Protein AF-A0A9X5JIC6-F1 (afdb_monomer)

Solvent-accessible surface area (backbone atoms only — not comparable to full-atom values): 9966 Å² total; per-residue (Å²): 133,90,85,85,89,71,91,76,77,52,60,87,84,51,41,69,66,59,54,53,57,56,55,60,55,57,59,54,57,60,52,53,54,43,43,50,44,41,58,76,46,67,61,51,92,67,78,89,55,91,46,76,68,53,39,53,51,51,52,51,50,52,52,50,53,52,50,51,42,50,51,50,36,46,54,14,23,72,74,39,92,93,50,54,45,89,46,40,38,61,67,57,47,41,52,52,52,51,51,48,58,63,52,53,77,79,48,58,81,88,48,49,68,57,58,56,50,54,61,36,65,48,36,77,74,34,52,50,77,83,81,75,89,80,85,79,77,97,62,90,71,79,78,88,64,100,60,85,80,80,78,82,7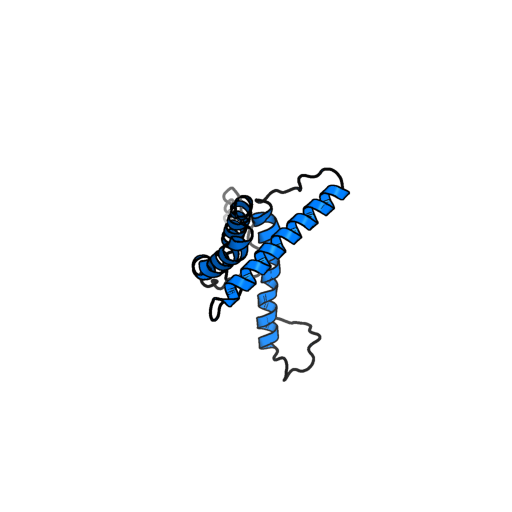6,75,94,79,82,129

Radius of gyration: 23.78 Å; Cα contacts (8 Å, |Δi|>4): 88; chains: 1; bounding box: 91×34×52 Å

Structure (mmCIF, N/CA/C/O backbone):
data_AF-A0A9X5JIC6-F1
#
_entry.id   AF-A0A9X5JIC6-F1
#
loop_
_atom_site.group_PDB
_atom_site.id
_atom_site.type_symbol
_atom_site.label_atom_id
_atom_site.label_alt_id
_atom_site.label_comp_id
_atom_site.label_asym_id
_atom_site.label_entity_id
_atom_site.label_seq_id
_atom_site.pdbx_PDB_ins_code
_atom_site.Cartn_x
_atom_site.Cartn_y
_atom_site.Cartn_z
_atom_site.occupancy
_atom_site.B_iso_or_equiv
_atom_site.auth_seq_id
_atom_site.auth_comp_id
_atom_site.auth_asym_id
_atom_site.auth_atom_id
_atom_site.pdbx_PDB_model_num
ATOM 1 N N . THR A 1 1 ? -29.606 -6.488 10.715 1.00 65.62 1 THR A N 1
ATOM 2 C CA . THR A 1 1 ? -28.772 -7.318 11.607 1.00 65.62 1 THR A CA 1
ATOM 3 C C . THR A 1 1 ? -27.720 -8.032 10.789 1.00 65.62 1 THR A C 1
ATOM 5 O O . THR A 1 1 ? -28.088 -8.760 9.874 1.00 65.62 1 THR A O 1
ATOM 8 N N . TRP A 1 2 ? -26.436 -7.779 11.047 1.00 73.50 2 TRP A N 1
ATOM 9 C CA . TRP A 1 2 ? -25.340 -8.514 10.408 1.00 73.50 2 TRP A CA 1
ATOM 10 C C . TRP A 1 2 ? -25.235 -9.912 11.032 1.00 73.50 2 TRP A C 1
ATOM 12 O O . TRP A 1 2 ? -25.434 -10.056 12.235 1.00 73.50 2 TRP A O 1
ATOM 22 N N . ARG A 1 3 ? -24.976 -10.939 10.219 1.00 85.12 3 ARG A N 1
ATOM 23 C CA . ARG A 1 3 ? -24.744 -12.318 10.670 1.00 85.12 3 ARG A CA 1
ATOM 24 C C . ARG A 1 3 ? -23.429 -12.789 10.056 1.00 85.12 3 ARG A C 1
ATOM 26 O O . ARG A 1 3 ? -23.253 -12.647 8.848 1.00 85.12 3 ARG A O 1
ATOM 33 N N . PHE A 1 4 ? -22.530 -13.319 10.877 1.00 85.25 4 PHE A N 1
ATOM 34 C CA . PHE A 1 4 ? -21.211 -13.795 10.462 1.00 85.25 4 PHE A CA 1
ATOM 35 C C . PHE A 1 4 ? -21.060 -15.269 10.833 1.00 85.25 4 PHE A C 1
ATOM 37 O O . PHE A 1 4 ? -21.575 -15.702 11.861 1.00 85.25 4 PHE A O 1
ATOM 44 N N . LEU A 1 5 ? -20.350 -16.022 9.996 1.00 91.38 5 LEU A N 1
ATOM 45 C CA . LEU A 1 5 ? -19.868 -17.361 10.320 1.00 91.38 5 LEU A CA 1
ATOM 46 C C . LEU A 1 5 ? -18.366 -17.248 10.567 1.00 91.38 5 LEU A C 1
ATOM 48 O O . LEU A 1 5 ? -17.657 -16.641 9.765 1.00 91.38 5 LEU A O 1
ATOM 52 N N . THR A 1 6 ? -17.892 -17.792 11.681 1.00 91.06 6 THR A N 1
ATOM 53 C CA . THR A 1 6 ? -16.484 -17.728 12.080 1.00 91.06 6 THR A CA 1
ATOM 54 C C . THR A 1 6 ? -16.062 -19.042 12.724 1.00 91.06 6 THR A C 1
ATOM 56 O O . THR A 1 6 ? -16.865 -19.699 13.382 1.00 91.06 6 THR A O 1
ATOM 59 N N . SER A 1 7 ? -14.801 -19.427 12.528 1.00 93.88 7 SER A N 1
ATOM 60 C CA . SER A 1 7 ? -14.174 -20.559 13.219 1.00 93.88 7 SER A CA 1
ATOM 61 C C . SER A 1 7 ? -13.712 -20.204 14.639 1.00 93.88 7 SER A C 1
ATOM 63 O O . SER A 1 7 ? -13.211 -21.064 15.355 1.00 93.88 7 SER A O 1
ATOM 65 N N . MET A 1 8 ? -13.847 -18.939 15.047 1.00 93.38 8 MET A N 1
ATOM 66 C CA . MET A 1 8 ? -13.551 -18.465 16.398 1.00 93.38 8 MET A CA 1
ATOM 67 C C . MET A 1 8 ? -14.732 -18.806 17.317 1.00 93.38 8 MET A C 1
ATOM 69 O O . MET A 1 8 ? -15.733 -18.095 17.331 1.00 93.38 8 MET A O 1
ATOM 73 N N . THR A 1 9 ? -14.642 -19.928 18.033 1.00 93.81 9 THR A N 1
ATOM 74 C CA . THR A 1 9 ? -15.770 -20.514 18.785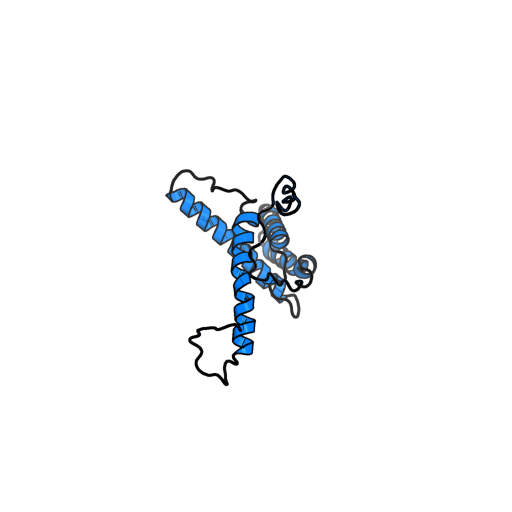 1.00 93.81 9 THR A CA 1
ATOM 75 C C . THR A 1 9 ? -15.924 -19.995 20.215 1.00 93.81 9 THR A C 1
ATOM 77 O O . THR A 1 9 ? -17.009 -20.095 20.782 1.00 93.81 9 THR A O 1
ATOM 80 N N . ASP A 1 10 ? -14.867 -19.436 20.806 1.00 95.25 10 ASP A N 1
ATOM 81 C CA . ASP A 1 10 ? -14.890 -18.896 22.168 1.00 95.25 10 ASP A CA 1
ATOM 82 C C . ASP A 1 10 ? -15.441 -17.461 22.180 1.00 95.25 10 ASP A C 1
ATOM 84 O O . ASP A 1 10 ? -14.750 -16.508 21.815 1.00 95.25 10 ASP A O 1
ATOM 88 N N . ALA A 1 11 ? -16.691 -17.312 22.619 1.00 91.50 11 ALA A N 1
ATOM 89 C CA . ALA A 1 11 ? -17.384 -16.026 22.666 1.00 91.50 11 ALA A CA 1
ATOM 90 C C . ALA A 1 11 ? -16.832 -15.055 23.726 1.00 91.50 11 ALA A C 1
ATOM 92 O O . ALA A 1 11 ? -17.029 -13.847 23.588 1.00 91.50 11 ALA A O 1
ATOM 93 N N . MET A 1 12 ? -16.152 -15.557 24.765 1.00 94.25 12 MET A N 1
ATOM 94 C CA . MET A 1 12 ? -15.521 -14.710 25.784 1.00 94.25 12 MET A CA 1
ATOM 95 C C . MET A 1 12 ? -14.187 -14.162 25.286 1.00 94.25 12 MET A C 1
ATOM 97 O O . MET A 1 12 ? -13.856 -13.008 25.547 1.00 94.25 12 MET A O 1
ATOM 101 N N . ARG A 1 13 ? -13.436 -14.978 24.541 1.00 94.88 13 ARG A N 1
ATOM 102 C CA . ARG A 1 13 ? -12.163 -14.567 23.939 1.00 94.88 13 ARG A CA 1
ATOM 103 C C . ARG A 1 13 ? -12.338 -13.728 22.675 1.00 94.88 13 ARG A C 1
ATOM 105 O O . ARG A 1 13 ? -11.487 -12.890 22.394 1.00 94.88 13 ARG A O 1
ATOM 112 N N . TYR A 1 14 ? -13.408 -13.960 21.917 1.00 93.50 14 TYR A N 1
ATOM 113 C CA . TYR A 1 14 ? -13.690 -13.278 20.653 1.00 93.50 14 TYR A CA 1
ATOM 114 C C . TYR A 1 14 ? -15.106 -12.693 20.658 1.00 93.50 14 TYR A C 1
ATOM 116 O O . TYR A 1 14 ? -16.024 -13.262 20.054 1.00 93.50 14 TYR A O 1
ATOM 124 N N . PRO A 1 15 ? -15.314 -11.549 21.331 1.00 93.25 15 PRO A N 1
ATOM 125 C CA . PRO A 1 15 ? -16.617 -10.906 21.374 1.00 93.25 15 PRO A CA 1
ATOM 126 C C . PRO A 1 15 ? -17.145 -10.615 19.965 1.00 93.25 15 PRO A C 1
ATOM 128 O O . PRO A 1 15 ? -16.441 -10.081 19.107 1.00 93.25 15 PRO A O 1
ATOM 131 N N . GLY A 1 16 ? -18.427 -10.901 19.720 1.00 90.75 16 GLY A N 1
ATOM 132 C CA . GLY A 1 16 ? -19.026 -10.746 18.387 1.00 90.75 16 GLY A CA 1
ATOM 133 C C . GLY A 1 16 ? -18.934 -9.324 17.813 1.00 90.75 16 GLY A C 1
ATOM 134 O O . GLY A 1 16 ? -18.883 -9.156 16.595 1.00 90.75 16 GLY A O 1
ATOM 135 N N . LYS A 1 17 ? -18.863 -8.3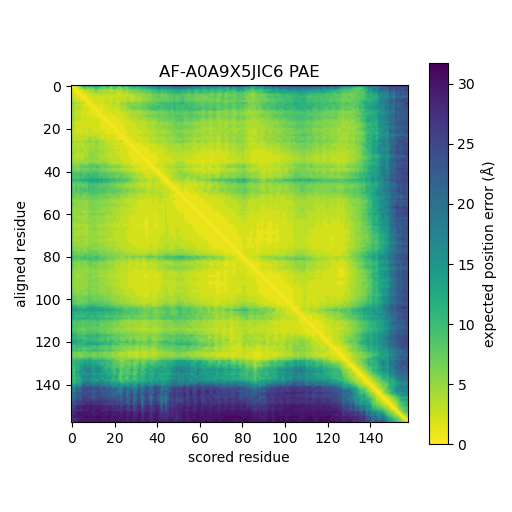03 18.678 1.00 90.25 17 LYS A N 1
ATOM 136 C CA . LYS A 1 17 ? -18.640 -6.909 18.271 1.00 90.25 17 LYS A CA 1
ATOM 137 C C . LYS A 1 17 ? -17.251 -6.711 17.658 1.00 90.25 17 LYS A C 1
ATOM 139 O O . LYS A 1 17 ? -17.155 -6.126 16.588 1.00 90.25 17 LYS A O 1
ATOM 144 N N . GLU A 1 18 ? -16.208 -7.268 18.267 1.00 92.19 18 GLU A N 1
ATOM 145 C CA . GLU A 1 18 ? -14.840 -7.188 17.741 1.00 92.19 18 GLU A CA 1
ATOM 146 C C . GLU A 1 18 ? -14.701 -7.942 16.417 1.00 92.19 18 GLU A C 1
ATOM 148 O O . GLU A 1 18 ? -14.021 -7.477 15.506 1.00 92.19 18 GLU A O 1
ATOM 153 N N . ILE A 1 19 ? -15.405 -9.069 16.259 1.00 92.31 19 ILE A N 1
ATOM 154 C CA . ILE A 1 19 ? -15.465 -9.791 14.979 1.00 92.31 19 ILE A CA 1
ATOM 155 C C . ILE A 1 19 ? -16.133 -8.927 13.898 1.00 92.31 19 ILE A C 1
ATOM 157 O O . ILE A 1 19 ? -15.656 -8.881 12.763 1.00 92.31 19 ILE A O 1
ATOM 161 N N . ALA A 1 20 ? -17.229 -8.239 14.230 1.00 89.31 20 ALA A N 1
ATOM 162 C CA . ALA A 1 20 ? -17.910 -7.343 13.297 1.00 89.31 20 ALA A CA 1
ATOM 163 C C . ALA A 1 20 ? -17.020 -6.154 12.897 1.00 89.31 20 ALA A C 1
ATOM 165 O O . ALA A 1 20 ? -16.933 -5.826 11.708 1.00 89.31 20 ALA A O 1
ATOM 166 N N . ASP A 1 21 ? -16.322 -5.562 13.867 1.00 88.38 21 ASP A N 1
ATOM 167 C CA . ASP A 1 21 ? -15.369 -4.474 13.646 1.00 88.38 21 ASP A CA 1
ATOM 168 C C . ASP A 1 21 ? -14.198 -4.954 12.772 1.00 88.38 21 ASP A C 1
ATOM 170 O O . ASP A 1 21 ? -13.881 -4.319 11.764 1.00 88.38 21 ASP A O 1
ATOM 174 N N . LEU A 1 22 ? -13.637 -6.137 13.045 1.00 89.38 22 LEU A N 1
ATOM 175 C CA . LEU A 1 22 ? -12.607 -6.762 12.210 1.00 89.38 22 LEU A CA 1
ATOM 176 C C . LEU A 1 22 ? -13.099 -6.992 10.775 1.00 89.38 22 LEU A C 1
ATOM 178 O O . LEU A 1 22 ? -12.395 -6.684 9.811 1.00 89.38 22 LEU A O 1
ATOM 182 N N . TYR A 1 23 ? -14.324 -7.492 10.611 1.00 89.12 23 TYR A N 1
ATOM 183 C CA . TYR A 1 23 ? -14.896 -7.742 9.290 1.00 89.12 23 TYR A CA 1
ATOM 184 C C . TYR A 1 23 ? -15.106 -6.450 8.487 1.00 89.12 23 TYR A C 1
ATOM 186 O O . TYR A 1 23 ? -15.054 -6.473 7.253 1.00 89.12 23 TYR A O 1
ATOM 194 N N . SER A 1 24 ? -15.279 -5.303 9.151 1.00 84.31 24 SER A N 1
ATOM 195 C CA . SER A 1 24 ? -15.348 -4.003 8.472 1.00 84.31 24 SER A CA 1
ATOM 196 C C . SER A 1 24 ? -14.055 -3.677 7.703 1.00 84.31 24 SER A C 1
ATOM 198 O O . SER A 1 24 ? -14.113 -3.118 6.602 1.00 84.31 24 SER A O 1
ATOM 200 N N . HIS A 1 25 ? -12.900 -4.141 8.198 1.00 86.19 25 HIS A N 1
ATOM 201 C CA . HIS A 1 25 ? -11.598 -3.992 7.544 1.00 86.19 25 HIS A CA 1
ATOM 202 C C . HIS A 1 25 ? -11.413 -4.912 6.329 1.00 86.19 25 HIS A C 1
ATOM 204 O O . HIS A 1 25 ? -10.460 -4.739 5.572 1.00 86.19 25 HIS A O 1
ATOM 210 N N . ARG A 1 26 ? -12.336 -5.844 6.046 1.00 89.00 26 ARG A N 1
ATOM 211 C CA . ARG A 1 26 ? -12.283 -6.668 4.822 1.00 89.00 26 ARG A CA 1
ATOM 212 C C . ARG A 1 26 ? -12.205 -5.805 3.558 1.00 89.00 26 ARG A C 1
ATOM 214 O O . ARG A 1 26 ? -11.558 -6.189 2.591 1.00 89.00 26 ARG A O 1
ATOM 221 N N . TRP A 1 27 ? -12.841 -4.631 3.568 1.00 86.69 27 TRP A N 1
ATOM 222 C CA . TRP A 1 27 ? -12.813 -3.679 2.451 1.00 86.69 27 TRP A CA 1
ATOM 223 C C . TRP A 1 27 ? -11.411 -3.155 2.104 1.00 86.69 27 TRP A C 1
ATOM 225 O O . TRP A 1 27 ? -11.226 -2.639 1.002 1.00 86.69 27 TRP A O 1
ATOM 235 N N . GLU A 1 28 ? -10.422 -3.297 2.989 1.00 87.25 28 GLU A N 1
ATOM 236 C CA . GLU A 1 28 ? -9.035 -2.907 2.709 1.00 87.25 28 GLU A CA 1
ATOM 237 C C . GLU A 1 28 ? -8.434 -3.697 1.532 1.00 87.25 28 GLU A C 1
ATOM 239 O O . GLU A 1 28 ? -7.605 -3.164 0.796 1.00 87.25 28 GLU A O 1
ATOM 244 N N . ILE A 1 29 ? -8.893 -4.928 1.265 1.00 90.06 29 ILE A N 1
ATOM 245 C CA . ILE A 1 29 ? -8.409 -5.691 0.101 1.00 90.06 29 ILE A CA 1
ATOM 246 C C . ILE A 1 29 ? -8.833 -5.052 -1.228 1.00 90.06 29 ILE A C 1
ATOM 248 O O . ILE A 1 29 ? -8.062 -5.028 -2.184 1.00 90.06 29 ILE A O 1
ATOM 252 N N . GLU A 1 30 ? -10.033 -4.467 -1.278 1.00 91.06 30 GLU A N 1
ATOM 253 C CA . GLU A 1 30 ? -10.547 -3.781 -2.470 1.00 91.06 30 GLU A CA 1
ATOM 254 C C . GLU A 1 30 ? -9.729 -2.521 -2.766 1.00 91.06 30 GLU A C 1
ATOM 256 O O . GLU A 1 30 ? -9.496 -2.162 -3.923 1.00 91.06 30 GLU A O 1
ATOM 261 N N . LEU A 1 31 ? -9.245 -1.865 -1.707 1.00 89.06 31 LEU A N 1
ATOM 262 C CA . LEU A 1 31 ? -8.291 -0.773 -1.821 1.00 89.06 31 LEU A CA 1
ATOM 263 C C . LEU A 1 31 ? -6.961 -1.260 -2.414 1.00 89.06 31 LEU A C 1
ATOM 265 O O . LEU A 1 31 ? -6.467 -0.631 -3.347 1.00 89.06 31 LEU A O 1
ATOM 269 N N . GLY A 1 32 ? -6.441 -2.402 -1.957 1.00 92.44 32 GLY A N 1
ATOM 270 C CA . GLY A 1 32 ? -5.251 -3.032 -2.540 1.00 92.44 32 GLY A CA 1
ATOM 271 C C . GLY A 1 32 ? -5.417 -3.356 -4.030 1.00 92.44 32 GLY A C 1
ATOM 272 O O . GLY A 1 32 ? -4.561 -3.012 -4.846 1.00 92.44 32 GLY A O 1
ATOM 273 N N . TYR A 1 33 ? -6.559 -3.924 -4.434 1.00 92.75 33 TYR A N 1
ATOM 274 C CA . TYR A 1 33 ? -6.844 -4.153 -5.857 1.00 92.75 33 TYR A CA 1
ATOM 275 C C . TYR A 1 33 ? -6.886 -2.857 -6.663 1.00 92.75 33 TYR A C 1
ATOM 277 O O . TYR A 1 33 ? -6.411 -2.822 -7.802 1.00 92.75 33 TYR A O 1
ATOM 285 N N . ARG A 1 34 ? -7.438 -1.787 -6.087 1.00 92.69 34 ARG A N 1
ATOM 286 C CA . ARG A 1 34 ? -7.452 -0.468 -6.717 1.00 92.69 34 ARG A CA 1
ATOM 287 C C . ARG A 1 34 ? -6.044 0.100 -6.874 1.00 92.69 34 ARG A C 1
ATOM 289 O O . ARG A 1 34 ? -5.739 0.644 -7.925 1.00 92.69 34 ARG A O 1
ATOM 296 N N . GLU A 1 35 ? -5.185 -0.025 -5.875 1.00 94.50 35 GLU A N 1
ATOM 297 C CA . GLU A 1 35 ? -3.798 0.447 -5.950 1.00 94.50 35 GLU A CA 1
ATOM 298 C C . GLU A 1 35 ? -3.002 -0.280 -7.038 1.00 94.50 35 GLU A C 1
ATOM 300 O O . GLU A 1 35 ? -2.260 0.359 -7.778 1.00 94.50 35 GLU A O 1
ATOM 305 N N . ILE A 1 36 ? -3.213 -1.587 -7.212 1.00 93.56 36 ILE A N 1
ATOM 306 C CA . ILE A 1 36 ? -2.572 -2.352 -8.291 1.00 93.56 36 ILE A CA 1
ATOM 307 C C . ILE A 1 36 ? -3.113 -1.915 -9.663 1.00 93.56 36 ILE A C 1
ATOM 309 O O . ILE A 1 36 ? -2.339 -1.572 -10.555 1.00 93.56 36 ILE A O 1
ATOM 313 N N . LYS A 1 37 ? -4.440 -1.900 -9.841 1.00 90.00 37 LYS A N 1
ATOM 314 C CA . LYS A 1 37 ? -5.080 -1.643 -11.148 1.00 90.00 37 LYS A CA 1
ATOM 315 C C . LYS A 1 37 ? -5.046 -0.175 -11.575 1.00 90.00 37 LYS A C 1
ATOM 317 O O . LYS A 1 37 ? -4.916 0.130 -12.753 1.00 90.00 37 LYS A O 1
ATOM 322 N N . GLN A 1 38 ? -5.219 0.743 -10.631 1.00 89.94 38 GLN A N 1
ATOM 323 C CA . GLN A 1 38 ? -5.297 2.177 -10.912 1.00 89.94 38 GLN A CA 1
ATOM 324 C C . GLN A 1 38 ? -3.969 2.867 -10.626 1.00 89.94 38 GLN A C 1
ATOM 326 O O . GLN A 1 38 ? -3.526 3.663 -11.440 1.00 89.94 38 GLN A O 1
ATOM 331 N N . GLY A 1 39 ? -3.333 2.545 -9.496 1.00 88.25 39 GLY A N 1
ATOM 332 C CA . GLY A 1 39 ? -2.066 3.155 -9.095 1.00 88.25 39 GLY A CA 1
ATOM 333 C C . GLY A 1 39 ? -0.899 2.672 -9.951 1.00 88.25 39 GLY A C 1
ATOM 334 O O . GLY A 1 39 ? -0.330 3.449 -10.708 1.00 88.25 39 GLY A O 1
ATOM 335 N N . LEU A 1 40 ? -0.555 1.384 -9.868 1.00 90.88 40 LEU A N 1
ATOM 336 C CA . LEU A 1 40 ? 0.617 0.839 -10.570 1.00 90.88 40 LEU A CA 1
ATOM 337 C C . LEU A 1 40 ? 0.420 0.727 -12.087 1.00 90.88 40 LEU A C 1
ATOM 339 O O . LEU A 1 40 ? 1.375 0.873 -12.846 1.00 90.88 40 LEU A O 1
ATOM 343 N N . GLN A 1 41 ? -0.804 0.447 -12.537 1.00 88.94 41 GLN A N 1
ATOM 344 C CA . GLN A 1 41 ? -1.106 0.247 -13.958 1.00 88.94 41 GLN A CA 1
ATOM 345 C C . GLN A 1 41 ? -1.672 1.485 -14.659 1.00 88.94 41 GLN A C 1
ATOM 347 O O . GLN A 1 41 ? -1.915 1.415 -15.864 1.00 88.94 41 GLN A O 1
ATOM 352 N N . ASP A 1 42 ? -1.845 2.607 -13.952 1.00 87.19 42 ASP A N 1
ATOM 353 C CA . ASP A 1 42 ? -2.362 3.862 -14.516 1.00 87.19 42 ASP A CA 1
ATOM 354 C C . ASP A 1 42 ? -3.718 3.674 -15.230 1.00 87.19 42 ASP A C 1
ATOM 356 O O . ASP A 1 42 ? -3.928 4.086 -16.369 1.00 87.19 42 ASP A O 1
ATOM 360 N N . ASN A 1 43 ? -4.630 2.933 -14.588 1.00 87.94 43 ASN A N 1
ATOM 361 C CA . ASN A 1 43 ? -5.950 2.565 -15.123 1.00 87.94 43 ASN A CA 1
ATOM 362 C C . ASN A 1 43 ? -5.937 1.858 -16.493 1.00 87.94 43 ASN A C 1
ATOM 364 O O . ASN A 1 43 ? -6.973 1.795 -17.165 1.00 87.94 43 ASN A O 1
ATOM 368 N N . ARG A 1 44 ? -4.805 1.289 -16.925 1.00 88.44 44 ARG A N 1
ATOM 369 C CA . ARG A 1 44 ? -4.769 0.505 -18.163 1.00 88.44 44 ARG A CA 1
ATOM 370 C C . ARG A 1 44 ? -5.654 -0.732 -18.031 1.00 88.44 44 ARG A C 1
ATOM 372 O O . ARG A 1 44 ? -5.551 -1.496 -17.078 1.00 88.44 44 ARG A O 1
ATOM 379 N N . LEU A 1 45 ? -6.504 -0.941 -19.034 1.00 84.31 45 LEU A N 1
ATOM 380 C CA . LEU A 1 45 ? -7.437 -2.071 -19.071 1.00 84.31 45 LEU A CA 1
ATOM 381 C C . LEU A 1 45 ? -6.746 -3.409 -19.360 1.00 84.31 45 LEU A C 1
ATOM 383 O O . LEU A 1 45 ? -7.275 -4.460 -19.007 1.00 84.31 45 LEU A O 1
ATOM 387 N N . THR A 1 46 ? -5.584 -3.379 -20.013 1.00 88.50 46 THR A N 1
ATOM 388 C CA . THR A 1 46 ? -4.856 -4.573 -20.447 1.00 88.50 46 THR A CA 1
ATOM 389 C C . THR A 1 46 ? -3.376 -4.470 -20.116 1.00 88.50 46 THR A C 1
ATOM 391 O O . THR A 1 46 ? -2.780 -3.392 -20.169 1.00 88.50 46 THR A O 1
ATOM 394 N N . LEU A 1 47 ? -2.778 -5.627 -19.842 1.00 90.88 47 LEU A N 1
ATOM 395 C CA . LEU A 1 47 ? -1.331 -5.800 -19.765 1.00 90.88 47 LEU A CA 1
ATOM 396 C C . LEU A 1 47 ? -0.696 -5.619 -21.153 1.00 90.88 47 LEU A C 1
ATOM 398 O O . LEU A 1 47 ? -1.366 -5.770 -22.180 1.00 90.88 47 LEU A O 1
ATOM 402 N N . ARG A 1 48 ? 0.585 -5.252 -21.193 1.00 91.69 48 ARG A N 1
ATOM 403 C CA . ARG A 1 48 ? 1.294 -4.908 -22.442 1.00 91.69 48 ARG A CA 1
ATOM 404 C C . ARG A 1 48 ? 1.628 -6.144 -23.270 1.00 91.69 48 ARG A C 1
ATOM 406 O O . ARG A 1 48 ? 1.659 -6.093 -24.501 1.00 91.69 48 ARG A O 1
ATOM 413 N N . SER A 1 49 ? 1.915 -7.245 -22.589 1.00 93.44 49 SER A N 1
ATOM 414 C CA . SER A 1 49 ? 2.392 -8.477 -23.203 1.00 93.44 49 SER A CA 1
ATOM 415 C C . SER A 1 49 ? 1.300 -9.214 -23.987 1.00 93.44 49 SER A C 1
ATOM 417 O O . SER A 1 49 ? 0.189 -9.397 -23.502 1.00 93.44 49 SER A O 1
ATOM 419 N N . LYS A 1 50 ? 1.635 -9.717 -25.184 1.00 94.81 50 LYS A N 1
ATOM 420 C CA . LYS A 1 50 ? 0.730 -10.534 -26.028 1.00 94.81 50 LYS A CA 1
ATOM 421 C C . LYS A 1 50 ? 0.999 -12.044 -25.961 1.00 94.81 50 LYS A C 1
ATOM 423 O O . LYS A 1 50 ? 0.321 -12.819 -26.626 1.00 94.81 50 LYS A O 1
ATOM 428 N N . LYS A 1 51 ? 1.999 -12.472 -25.183 1.00 97.25 51 LYS A N 1
ATOM 429 C CA . LYS A 1 51 ? 2.350 -13.886 -24.975 1.00 97.25 51 LYS A CA 1
ATOM 430 C C . LYS A 1 51 ? 1.901 -14.326 -23.575 1.00 97.25 51 LYS A C 1
ATOM 432 O O . LYS A 1 51 ? 2.230 -13.610 -22.628 1.00 97.25 51 LYS A O 1
ATOM 437 N N . PRO A 1 52 ? 1.226 -15.481 -23.405 1.00 96.69 52 PRO A N 1
ATOM 438 C CA . PRO A 1 52 ? 0.713 -15.919 -22.101 1.00 96.69 52 PRO A CA 1
ATOM 439 C C . PRO A 1 52 ? 1.769 -15.965 -20.989 1.00 96.69 52 PRO A C 1
ATOM 441 O O . PRO A 1 52 ? 1.500 -15.582 -19.856 1.00 96.69 52 PRO A O 1
ATOM 444 N N . GLU A 1 53 ? 2.988 -16.396 -21.304 1.00 97.62 53 GLU A N 1
ATOM 445 C CA . GLU A 1 53 ? 4.098 -16.445 -20.344 1.00 97.62 53 GLU A CA 1
ATOM 446 C C . GLU A 1 53 ? 4.537 -15.050 -19.889 1.00 97.62 53 GLU A C 1
ATOM 448 O O . GLU A 1 53 ? 4.633 -14.792 -18.691 1.00 97.62 53 GLU A O 1
ATOM 453 N N . MET A 1 54 ? 4.697 -14.121 -20.832 1.00 97.69 54 MET A N 1
ATOM 454 C CA . MET A 1 54 ? 5.061 -12.731 -20.541 1.00 97.69 54 MET A CA 1
ATOM 455 C C . MET A 1 54 ? 3.956 -12.000 -19.767 1.00 97.69 54 MET A C 1
ATOM 457 O O . MET A 1 54 ? 4.243 -11.188 -18.895 1.00 97.69 54 MET A O 1
ATOM 461 N N . VAL A 1 55 ? 2.684 -12.334 -20.017 1.00 96.25 55 VAL A N 1
ATOM 462 C CA . VAL A 1 55 ? 1.547 -11.834 -19.226 1.00 96.25 55 VAL A CA 1
ATOM 463 C C . VAL A 1 55 ? 1.655 -12.269 -17.761 1.00 96.25 55 VAL A C 1
ATOM 465 O O . VAL A 1 55 ? 1.446 -11.453 -16.862 1.00 96.25 55 VAL A O 1
ATOM 468 N N . ARG A 1 56 ? 2.020 -13.533 -17.496 1.00 96.62 56 ARG A N 1
ATOM 469 C CA . ARG A 1 56 ? 2.254 -14.004 -16.118 1.00 96.62 56 ARG A CA 1
ATOM 470 C C . ARG A 1 56 ? 3.424 -13.265 -15.472 1.00 96.62 56 ARG A C 1
ATOM 472 O O . ARG A 1 56 ? 3.312 -12.876 -14.313 1.00 96.62 56 ARG A O 1
ATOM 479 N N . GLN A 1 57 ? 4.513 -13.044 -16.209 1.00 97.00 57 GLN A N 1
ATOM 480 C CA . GLN A 1 57 ? 5.660 -12.276 -15.718 1.00 97.00 57 GLN A CA 1
ATOM 481 C C . GLN A 1 57 ? 5.266 -10.839 -15.353 1.00 97.00 57 GLN A C 1
ATOM 483 O O . GLN A 1 57 ? 5.635 -10.353 -14.288 1.00 97.00 57 GLN A O 1
ATOM 488 N N . GLU A 1 58 ? 4.486 -10.171 -16.203 1.00 95.31 58 GLU A N 1
ATOM 489 C CA . GLU A 1 58 ? 4.006 -8.809 -15.959 1.00 95.31 58 GLU A CA 1
ATOM 490 C C . GLU A 1 58 ? 3.130 -8.735 -14.698 1.00 95.31 58 GLU A C 1
ATOM 492 O O . GLU A 1 58 ? 3.288 -7.823 -13.884 1.00 95.31 58 GLU A O 1
ATOM 497 N N . LEU A 1 59 ? 2.269 -9.736 -14.479 1.00 94.19 59 LEU A N 1
ATOM 498 C CA . LEU A 1 59 ? 1.462 -9.840 -13.262 1.00 94.19 59 LEU A CA 1
ATOM 499 C C . LEU A 1 59 ? 2.333 -10.015 -12.008 1.00 94.19 59 LEU A C 1
ATOM 501 O O . LEU A 1 59 ? 2.112 -9.330 -11.008 1.00 94.19 59 LEU A O 1
ATOM 505 N N . TRP A 1 60 ? 3.342 -10.888 -12.064 1.00 96.31 60 TRP A N 1
ATOM 506 C CA . TRP A 1 60 ? 4.304 -11.051 -10.970 1.00 96.31 60 TRP A CA 1
ATOM 507 C C . TRP A 1 60 ? 5.099 -9.774 -10.703 1.00 96.31 60 TRP A C 1
ATOM 509 O O . TRP A 1 60 ? 5.286 -9.411 -9.544 1.00 96.31 60 TRP A O 1
ATOM 519 N N . GLY A 1 61 ? 5.504 -9.054 -11.751 1.00 95.31 61 GLY A N 1
ATOM 520 C CA . GLY A 1 61 ? 6.166 -7.756 -11.628 1.00 95.31 61 GLY A CA 1
ATOM 521 C C . GLY A 1 61 ? 5.289 -6.719 -10.923 1.00 95.31 61 GLY A C 1
ATOM 522 O O . GLY A 1 61 ? 5.755 -6.036 -10.013 1.00 95.31 61 GLY A O 1
ATOM 523 N N . ALA A 1 62 ? 4.001 -6.651 -11.272 1.00 94.06 62 ALA A N 1
ATOM 524 C CA . ALA A 1 62 ? 3.048 -5.763 -10.606 1.00 94.06 62 ALA A CA 1
ATOM 525 C C . ALA A 1 62 ? 2.856 -6.121 -9.120 1.00 94.06 62 ALA A C 1
ATOM 527 O O . ALA A 1 62 ? 2.842 -5.230 -8.270 1.00 94.06 62 ALA A O 1
ATOM 528 N N . LEU A 1 63 ? 2.755 -7.414 -8.791 1.00 95.31 63 LEU A N 1
ATOM 529 C CA . LEU A 1 63 ? 2.659 -7.882 -7.403 1.00 95.31 63 LEU A CA 1
ATOM 530 C C . LEU A 1 63 ? 3.934 -7.589 -6.605 1.00 95.31 63 LEU A C 1
ATOM 532 O O . LEU A 1 63 ? 3.854 -7.177 -5.448 1.00 95.31 63 LEU A O 1
ATOM 536 N N . LEU A 1 64 ? 5.106 -7.764 -7.215 1.00 96.94 64 LEU A N 1
ATOM 537 C CA . LEU A 1 64 ? 6.386 -7.445 -6.590 1.00 96.94 64 LEU A CA 1
ATOM 538 C C . LEU A 1 64 ? 6.494 -5.944 -6.294 1.00 96.94 64 LEU A C 1
ATOM 540 O O . LEU A 1 64 ? 6.822 -5.573 -5.170 1.00 96.94 64 LEU A O 1
ATOM 544 N N . ALA A 1 65 ? 6.158 -5.090 -7.265 1.00 95.62 65 ALA A N 1
ATOM 545 C CA . ALA A 1 65 ? 6.150 -3.639 -7.087 1.00 95.62 65 ALA A CA 1
ATOM 546 C C . ALA A 1 65 ? 5.173 -3.206 -5.982 1.00 95.62 65 ALA A C 1
ATOM 548 O O . ALA A 1 65 ? 5.531 -2.412 -5.113 1.00 95.62 65 ALA A O 1
ATOM 549 N N . TYR A 1 66 ? 3.965 -3.778 -5.965 1.00 95.94 66 TYR A N 1
ATOM 550 C CA . TYR A 1 66 ? 2.987 -3.545 -4.903 1.00 95.94 66 TYR A CA 1
ATOM 551 C C . TYR A 1 66 ? 3.546 -3.903 -3.523 1.00 95.94 66 TYR A C 1
ATOM 553 O O . TYR A 1 66 ? 3.505 -3.082 -2.606 1.00 95.94 66 TYR A O 1
ATOM 561 N N . ASN A 1 67 ? 4.108 -5.105 -3.380 1.00 96.25 67 ASN A N 1
ATOM 562 C CA . ASN A 1 67 ? 4.657 -5.573 -2.111 1.00 96.25 67 ASN A CA 1
ATOM 563 C C . ASN A 1 67 ? 5.873 -4.756 -1.666 1.00 96.25 67 ASN A C 1
ATOM 565 O O . ASN A 1 67 ? 6.010 -4.490 -0.475 1.00 96.25 67 ASN A O 1
ATOM 569 N N . LEU A 1 68 ? 6.716 -4.304 -2.599 1.00 96.12 68 LEU A N 1
ATOM 570 C CA . LEU A 1 68 ? 7.845 -3.423 -2.300 1.00 96.12 68 LEU A CA 1
ATOM 571 C C . LEU A 1 68 ? 7.369 -2.094 -1.702 1.00 96.12 68 LEU A C 1
ATOM 573 O O . LEU A 1 68 ? 7.857 -1.680 -0.649 1.00 96.12 68 LEU A O 1
ATOM 577 N N . VAL A 1 69 ? 6.380 -1.452 -2.332 1.00 95.81 69 VAL A N 1
ATOM 578 C CA . VAL A 1 69 ? 5.796 -0.206 -1.815 1.00 95.81 69 VAL A CA 1
ATOM 579 C C . VAL A 1 69 ? 5.127 -0.452 -0.463 1.00 95.81 69 VAL A C 1
ATOM 581 O O . VAL A 1 69 ? 5.364 0.304 0.476 1.00 95.81 69 VAL A O 1
ATOM 584 N N . ARG A 1 70 ? 4.353 -1.534 -0.309 1.00 95.56 70 ARG A N 1
ATOM 585 C CA . ARG A 1 70 ? 3.714 -1.883 0.973 1.00 95.56 70 ARG A CA 1
ATOM 586 C C . ARG A 1 70 ? 4.723 -2.145 2.085 1.00 95.56 70 ARG A C 1
ATOM 588 O O . ARG A 1 70 ? 4.517 -1.685 3.204 1.00 95.56 70 ARG A O 1
ATOM 595 N N . TYR A 1 71 ? 5.822 -2.822 1.783 1.00 95.75 71 TYR A N 1
ATOM 596 C CA . TYR A 1 71 ? 6.907 -3.039 2.731 1.00 95.75 71 TYR A CA 1
ATOM 597 C C . TYR A 1 71 ? 7.547 -1.717 3.167 1.00 95.75 71 TYR A C 1
ATOM 599 O O . TYR A 1 71 ? 7.735 -1.485 4.362 1.00 95.75 71 TYR A O 1
ATOM 607 N N . GLN A 1 72 ? 7.792 -0.807 2.222 1.00 95.44 72 GLN A N 1
ATOM 608 C CA . GLN A 1 72 ? 8.288 0.526 2.552 1.00 95.44 72 GLN A CA 1
ATOM 609 C C . GLN A 1 72 ? 7.274 1.325 3.388 1.00 95.44 72 GLN A C 1
ATOM 611 O O . GLN A 1 72 ? 7.657 1.994 4.343 1.00 95.44 72 GLN A O 1
ATOM 616 N N . MET A 1 73 ? 5.973 1.211 3.109 1.00 95.88 73 MET A N 1
ATOM 617 C CA . MET A 1 73 ? 4.920 1.826 3.928 1.00 95.88 73 MET A CA 1
ATOM 618 C C . MET A 1 73 ? 4.878 1.272 5.355 1.00 95.88 73 MET A C 1
ATOM 620 O O . MET A 1 73 ? 4.601 2.030 6.279 1.00 95.88 73 MET A O 1
ATOM 624 N N . ILE A 1 74 ? 5.179 -0.015 5.559 1.00 95.69 74 ILE A N 1
ATOM 625 C CA . ILE A 1 74 ? 5.307 -0.604 6.902 1.00 95.69 74 ILE A CA 1
ATOM 626 C C . ILE A 1 74 ? 6.470 0.042 7.658 1.00 95.69 74 ILE A C 1
ATOM 628 O O . ILE A 1 74 ? 6.299 0.439 8.811 1.00 95.69 74 ILE A O 1
ATOM 632 N N . LYS A 1 75 ? 7.626 0.210 7.005 1.00 94.69 75 LYS A N 1
ATOM 633 C CA . LYS A 1 75 ? 8.773 0.904 7.608 1.00 94.69 75 LYS A CA 1
ATOM 634 C C . LYS A 1 75 ? 8.452 2.354 7.945 1.00 94.69 75 LYS A C 1
ATOM 636 O O . LYS A 1 75 ? 8.660 2.767 9.081 1.00 94.69 75 LYS A O 1
ATOM 641 N N . MET A 1 76 ? 7.852 3.087 7.012 1.00 94.81 76 MET A N 1
ATOM 642 C CA . MET A 1 76 ? 7.397 4.459 7.242 1.00 94.81 76 MET A CA 1
ATOM 643 C C . MET A 1 76 ? 6.409 4.547 8.409 1.00 94.81 76 MET A C 1
ATOM 645 O O . MET A 1 76 ? 6.566 5.384 9.287 1.00 94.81 76 MET A O 1
ATOM 649 N N . ALA A 1 77 ? 5.410 3.667 8.472 1.00 94.94 77 ALA A N 1
ATOM 650 C CA . ALA A 1 77 ? 4.444 3.664 9.568 1.00 94.94 77 ALA A CA 1
ATOM 651 C C . ALA A 1 77 ? 5.106 3.365 10.922 1.00 94.94 77 ALA A C 1
ATOM 653 O O . ALA A 1 77 ? 4.698 3.939 11.926 1.00 94.94 77 ALA A O 1
ATOM 654 N N . SER A 1 78 ? 6.161 2.541 10.958 1.00 93.69 78 SER A N 1
ATOM 655 C CA . SER A 1 78 ? 6.893 2.243 12.199 1.00 93.69 78 SER A CA 1
ATOM 656 C C . SER A 1 78 ? 7.568 3.472 12.828 1.00 93.69 78 SER A C 1
ATOM 658 O O . SER A 1 78 ? 7.790 3.489 14.038 1.00 93.69 78 SER A O 1
ATOM 660 N N . THR A 1 79 ? 7.834 4.528 12.046 1.00 93.19 79 THR A N 1
ATOM 661 C CA . THR A 1 79 ? 8.375 5.801 12.557 1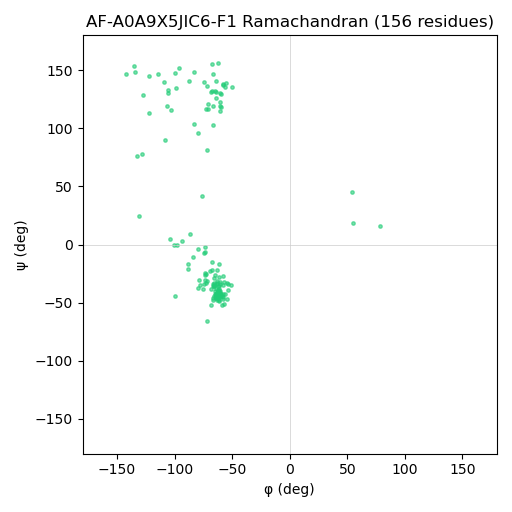.00 93.19 79 THR A CA 1
ATOM 662 C C . THR A 1 79 ? 7.285 6.730 13.104 1.00 93.19 79 THR A C 1
ATOM 664 O O . THR A 1 79 ? 7.579 7.724 13.772 1.00 93.19 79 THR A O 1
ATOM 667 N N . LEU A 1 80 ? 6.010 6.409 12.860 1.00 92.38 80 LEU A N 1
ATOM 668 C CA . LEU A 1 80 ? 4.853 7.201 13.253 1.00 92.38 80 LEU A CA 1
ATOM 669 C C . LEU A 1 80 ? 4.119 6.550 14.428 1.00 92.38 80 LEU A C 1
ATOM 671 O O . LEU A 1 80 ? 3.543 5.470 14.321 1.00 92.38 80 LEU A O 1
ATOM 675 N N . LYS A 1 81 ? 4.038 7.252 15.560 1.00 91.44 81 LYS A N 1
ATOM 676 C CA . LYS A 1 81 ? 3.277 6.761 16.714 1.00 91.44 81 LYS A CA 1
ATOM 677 C C . LYS A 1 81 ? 1.773 6.721 16.401 1.00 91.44 81 LYS A C 1
ATOM 679 O O . LYS A 1 81 ? 1.172 7.763 16.147 1.00 91.44 81 LYS A O 1
ATOM 684 N N . GLY A 1 82 ? 1.173 5.531 16.469 1.00 90.25 82 GLY A N 1
ATOM 685 C CA . GLY A 1 82 ? -0.279 5.328 16.355 1.00 90.25 82 GLY A CA 1
ATOM 686 C C . GLY A 1 82 ? -0.843 5.363 14.931 1.00 90.25 82 GLY A C 1
ATOM 687 O O . GLY A 1 82 ? -2.051 5.517 14.779 1.00 90.25 82 GLY A O 1
ATOM 688 N N . TYR A 1 83 ? 0.005 5.241 13.905 1.00 92.19 83 TYR A N 1
ATOM 689 C CA . TYR A 1 83 ? -0.431 5.163 12.510 1.00 92.19 83 TYR A CA 1
ATOM 690 C C . TYR A 1 83 ? -0.217 3.764 11.946 1.00 92.19 83 TYR A C 1
ATOM 692 O O . TYR A 1 83 ? 0.812 3.128 12.165 1.00 92.19 83 TYR A O 1
ATOM 700 N N . TRP A 1 84 ? -1.188 3.318 11.162 1.00 91.81 84 TRP A N 1
ATOM 701 C CA . TRP A 1 84 ? -1.129 2.069 10.425 1.00 91.81 84 TRP A CA 1
ATOM 702 C C . TRP A 1 84 ? -0.673 2.311 8.980 1.00 91.81 84 TRP A C 1
ATOM 704 O O . TRP A 1 84 ? -0.958 3.370 8.412 1.00 91.81 84 TRP A O 1
ATOM 714 N N . PRO A 1 85 ? -0.027 1.331 8.324 1.00 92.75 85 PRO A N 1
ATOM 715 C CA . PRO A 1 85 ? 0.427 1.478 6.939 1.00 92.75 85 PRO A CA 1
ATOM 716 C C . PRO A 1 85 ? -0.700 1.819 5.955 1.00 92.75 85 PRO A C 1
ATOM 718 O O . PRO A 1 85 ? -0.487 2.554 4.998 1.00 92.75 85 PRO A O 1
ATOM 721 N N . ASN A 1 86 ? -1.922 1.334 6.185 1.00 90.19 86 ASN A N 1
ATOM 722 C CA . ASN A 1 86 ? -3.087 1.637 5.346 1.00 90.19 86 ASN A CA 1
ATOM 723 C C . ASN A 1 86 ? -3.633 3.069 5.523 1.00 90.19 86 ASN A C 1
ATOM 725 O O . ASN A 1 86 ? -4.513 3.485 4.772 1.00 90.19 86 ASN A O 1
ATOM 729 N N . GLN A 1 87 ? -3.106 3.833 6.483 1.00 92.12 87 GLN A N 1
ATOM 730 C CA . GLN A 1 87 ? -3.389 5.261 6.659 1.00 92.12 87 GLN A CA 1
ATOM 731 C C . GLN A 1 87 ? -2.366 6.154 5.942 1.00 92.12 87 GLN A C 1
ATOM 733 O O . GLN A 1 87 ? -2.437 7.378 6.046 1.00 92.12 87 GLN A O 1
ATOM 738 N N . LEU A 1 88 ? -1.419 5.561 5.212 1.00 94.25 88 LEU A N 1
ATOM 739 C CA . LEU A 1 88 ? -0.476 6.276 4.361 1.00 94.25 88 LEU A CA 1
ATOM 740 C C . LEU A 1 88 ? -0.929 6.217 2.898 1.00 94.25 88 LEU A C 1
ATOM 742 O O . LEU A 1 88 ? -1.531 5.241 2.446 1.00 94.25 88 LEU A O 1
ATOM 746 N N . SER A 1 89 ? -0.632 7.269 2.142 1.00 94.31 89 SER A N 1
ATOM 747 C CA . SER A 1 89 ? -0.955 7.365 0.722 1.00 94.31 89 SER A CA 1
ATOM 748 C C . SER A 1 89 ? -0.078 6.411 -0.083 1.00 94.31 89 SER A C 1
ATOM 750 O O . SER A 1 89 ? 1.142 6.578 -0.138 1.00 94.31 89 SER A O 1
ATOM 752 N N . PHE A 1 90 ? -0.693 5.422 -0.738 1.00 94.44 90 PHE A N 1
ATOM 753 C CA . PHE A 1 90 ? 0.022 4.483 -1.604 1.00 94.44 90 PHE A CA 1
ATOM 754 C C . PHE A 1 90 ? 0.690 5.189 -2.788 1.00 94.44 90 PHE A C 1
ATOM 756 O O . PHE A 1 90 ? 1.858 4.937 -3.058 1.00 94.44 90 PHE A O 1
ATOM 763 N N . SER A 1 91 ? -0.019 6.095 -3.471 1.00 93.19 91 SER A N 1
ATOM 764 C CA . SER A 1 91 ? 0.504 6.782 -4.660 1.00 93.19 91 SER A CA 1
ATOM 765 C C . SER A 1 91 ? 1.716 7.657 -4.337 1.00 93.19 91 SER A C 1
ATOM 767 O O . SER A 1 91 ? 2.719 7.593 -5.041 1.00 93.19 91 SER A O 1
ATOM 769 N N . GLU A 1 92 ? 1.653 8.417 -3.239 1.00 94.56 92 GLU A N 1
ATOM 770 C CA . GLU A 1 92 ? 2.790 9.223 -2.771 1.00 94.56 92 GLU A CA 1
ATOM 771 C C . GLU A 1 92 ? 3.959 8.320 -2.365 1.00 94.56 92 GLU A C 1
ATOM 773 O O . GLU A 1 92 ? 5.092 8.528 -2.790 1.00 94.56 92 GLU A O 1
ATOM 778 N N . SER A 1 93 ? 3.682 7.258 -1.602 1.00 95.12 93 SER A N 1
ATOM 779 C CA . SER A 1 93 ? 4.701 6.284 -1.193 1.00 95.12 93 SER A CA 1
ATOM 780 C C . SER A 1 93 ? 5.393 5.645 -2.401 1.00 95.12 93 SER A C 1
ATOM 782 O O . SER A 1 93 ? 6.616 5.524 -2.422 1.00 95.12 93 SER A O 1
ATOM 784 N N . ALA A 1 94 ? 4.632 5.277 -3.435 1.00 95.00 94 ALA A N 1
ATOM 785 C CA . ALA A 1 94 ? 5.164 4.727 -4.675 1.00 95.00 94 ALA A CA 1
ATOM 786 C C . ALA A 1 94 ? 6.047 5.739 -5.420 1.00 95.00 94 ALA A C 1
ATOM 788 O O . ALA A 1 94 ? 7.126 5.372 -5.884 1.00 95.00 94 ALA A O 1
ATOM 789 N N . ALA A 1 95 ? 5.641 7.011 -5.490 1.00 93.75 95 ALA A N 1
ATOM 790 C CA . ALA A 1 95 ? 6.446 8.071 -6.097 1.00 93.75 95 ALA A CA 1
ATOM 791 C C . ALA A 1 95 ? 7.791 8.254 -5.373 1.00 93.75 95 ALA A C 1
ATOM 793 O O . ALA A 1 95 ? 8.835 8.368 -6.018 1.00 93.75 95 ALA A O 1
ATOM 794 N N . TRP A 1 96 ? 7.794 8.202 -4.040 1.00 94.88 96 TRP A N 1
ATOM 795 C CA . TRP A 1 96 ? 9.020 8.278 -3.246 1.00 94.88 96 TRP A CA 1
ATOM 796 C C . TRP A 1 96 ? 9.919 7.050 -3.392 1.00 94.88 96 TRP A C 1
ATOM 798 O O . TRP A 1 96 ? 11.136 7.204 -3.496 1.00 94.88 96 TRP A O 1
ATOM 808 N N . VAL A 1 97 ? 9.344 5.847 -3.471 1.00 94.38 97 VAL A N 1
ATOM 809 C CA . VAL A 1 97 ? 10.103 4.626 -3.786 1.00 94.38 97 VAL A CA 1
ATOM 810 C C . VAL A 1 97 ? 10.731 4.727 -5.177 1.00 94.38 97 VAL A C 1
ATOM 812 O O . VAL A 1 97 ? 11.914 4.435 -5.326 1.00 94.38 97 VAL A O 1
ATOM 815 N N . MET A 1 98 ? 9.994 5.198 -6.187 1.00 93.94 98 MET A N 1
ATOM 816 C CA . MET A 1 98 ? 10.557 5.419 -7.525 1.00 93.94 98 MET A CA 1
ATOM 817 C C . MET A 1 98 ? 11.685 6.454 -7.508 1.00 93.94 98 MET A C 1
ATOM 819 O O . MET A 1 98 ? 12.742 6.214 -8.088 1.00 93.94 98 MET A O 1
ATOM 823 N N . LYS A 1 99 ? 11.507 7.568 -6.788 1.00 93.38 99 LYS A N 1
ATOM 824 C CA . LYS A 1 99 ? 12.548 8.591 -6.619 1.00 93.38 99 LYS A CA 1
ATOM 825 C C . LYS A 1 99 ? 13.808 8.021 -5.966 1.00 93.38 99 LYS A C 1
ATOM 827 O O . LYS A 1 99 ? 14.913 8.342 -6.402 1.00 93.38 99 LYS A O 1
ATOM 832 N N . LEU A 1 100 ? 13.653 7.178 -4.942 1.00 93.12 100 LEU A N 1
ATOM 833 C CA . LEU A 1 100 ? 14.773 6.473 -4.323 1.00 93.12 100 LEU A CA 1
ATOM 834 C C . LEU A 1 100 ? 15.497 5.617 -5.362 1.00 93.12 100 LEU A C 1
ATOM 836 O O . LEU A 1 100 ? 16.699 5.784 -5.524 1.00 93.12 100 LEU A O 1
ATOM 840 N N . LEU A 1 101 ? 14.777 4.767 -6.100 1.00 92.62 101 LEU A N 1
ATOM 841 C CA . LEU A 1 101 ? 15.367 3.891 -7.117 1.00 92.62 101 LEU A CA 1
ATOM 842 C C . LEU A 1 101 ? 16.158 4.673 -8.177 1.00 92.62 101 LEU A C 1
ATOM 844 O O . LEU A 1 101 ? 17.274 4.281 -8.498 1.00 92.62 101 LEU A O 1
ATOM 848 N N . TRP A 1 102 ? 15.637 5.807 -8.653 1.00 93.56 102 TRP A N 1
ATOM 849 C CA . TRP A 1 102 ? 16.364 6.685 -9.582 1.00 93.56 102 TRP A CA 1
ATOM 850 C C . TRP A 1 102 ? 17.599 7.334 -8.954 1.00 93.56 102 TRP A C 1
ATOM 852 O O . TRP A 1 102 ? 18.614 7.515 -9.613 1.00 93.56 102 TRP A O 1
ATOM 862 N N . THR A 1 103 ? 17.541 7.670 -7.665 1.00 92.69 103 THR A N 1
ATOM 863 C CA . THR A 1 103 ? 18.689 8.258 -6.955 1.00 92.69 103 THR A CA 1
ATOM 864 C C . THR A 1 103 ? 19.790 7.223 -6.710 1.00 92.69 103 THR A C 1
ATOM 866 O O . THR A 1 103 ? 20.969 7.573 -6.694 1.00 92.69 103 THR A O 1
ATOM 869 N N . LEU A 1 104 ? 19.423 5.950 -6.523 1.00 91.62 104 LEU A N 1
ATOM 870 C CA . LEU A 1 104 ? 20.373 4.864 -6.277 1.00 91.62 104 LEU A CA 1
ATOM 871 C C . LEU A 1 104 ? 21.287 4.588 -7.475 1.00 91.62 104 LEU A C 1
ATOM 873 O O . LEU A 1 104 ? 22.422 4.176 -7.259 1.00 91.62 104 LEU A O 1
ATOM 877 N N . GLU A 1 105 ? 20.835 4.855 -8.702 1.00 88.62 105 GLU A N 1
ATOM 878 C CA . GLU A 1 105 ? 21.620 4.633 -9.926 1.00 88.62 105 GLU A CA 1
ATOM 879 C C . GLU A 1 105 ? 22.951 5.409 -9.928 1.00 88.62 105 GLU A C 1
ATOM 881 O O . GLU A 1 105 ? 23.964 4.898 -10.398 1.00 88.62 105 GLU A O 1
ATOM 886 N N . GLY A 1 106 ? 22.975 6.611 -9.343 1.00 88.75 106 GLY A N 1
ATOM 887 C CA . GLY A 1 106 ? 24.178 7.445 -9.219 1.00 88.75 106 GLY A CA 1
ATOM 888 C C . GLY A 1 106 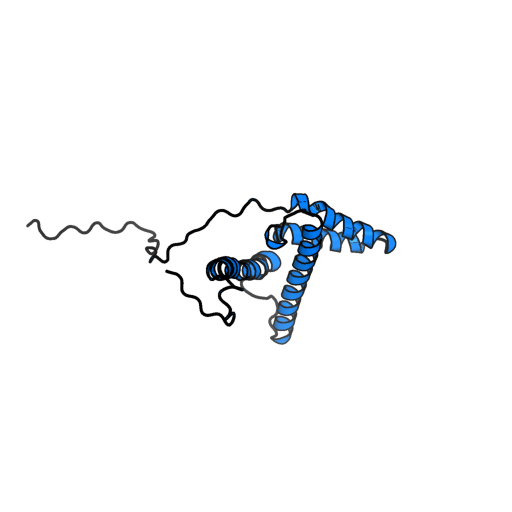? 24.805 7.464 -7.821 1.00 88.75 106 GLY A C 1
ATOM 889 O O . GLY A 1 106 ? 25.721 8.250 -7.570 1.00 88.75 106 GLY A O 1
ATOM 890 N N . ALA A 1 107 ? 24.297 6.668 -6.877 1.00 92.75 107 ALA A N 1
ATOM 891 C CA . ALA A 1 107 ? 24.751 6.700 -5.492 1.00 92.75 107 ALA A CA 1
ATOM 892 C C . ALA A 1 107 ? 25.947 5.767 -5.264 1.00 92.75 107 ALA A C 1
ATOM 894 O O . ALA A 1 107 ? 25.979 4.632 -5.735 1.00 92.75 107 ALA A O 1
ATOM 895 N N . SER A 1 108 ? 26.915 6.207 -4.455 1.00 94.19 108 SER A N 1
ATOM 896 C CA . SER A 1 108 ? 27.942 5.297 -3.950 1.00 94.19 108 SER A CA 1
ATOM 897 C C . SER A 1 108 ? 27.316 4.268 -2.991 1.00 94.19 108 SER A C 1
ATOM 899 O O . SER A 1 108 ? 26.394 4.617 -2.243 1.00 94.19 108 SER A O 1
ATOM 901 N N . PRO A 1 109 ? 27.825 3.020 -2.930 1.00 92.38 109 PRO A N 1
ATOM 902 C CA . PRO A 1 109 ? 27.270 1.986 -2.052 1.00 92.38 109 PRO A CA 1
ATOM 903 C C . PRO A 1 109 ? 27.159 2.402 -0.577 1.00 92.38 109 PRO A C 1
ATOM 905 O O . PRO A 1 109 ? 26.195 2.046 0.097 1.00 92.38 109 PRO A O 1
ATOM 908 N N . GLY A 1 110 ? 28.099 3.219 -0.084 1.00 93.88 110 GLY A N 1
ATOM 909 C CA . GLY A 1 110 ? 28.087 3.732 1.290 1.00 93.88 110 GLY A CA 1
ATOM 910 C C . GLY A 1 110 ? 26.949 4.714 1.597 1.00 93.88 110 GLY A C 1
ATOM 911 O O . GLY A 1 110 ? 26.570 4.854 2.757 1.00 93.88 110 GLY A O 1
ATOM 912 N N . ARG A 1 111 ? 26.365 5.359 0.578 1.00 93.69 111 ARG A N 1
ATOM 913 C CA . ARG A 1 111 ? 25.265 6.327 0.734 1.00 93.69 111 ARG A CA 1
ATOM 914 C C . ARG A 1 111 ? 23.880 5.672 0.705 1.00 93.69 111 ARG A C 1
ATOM 916 O O . ARG A 1 111 ? 22.903 6.267 1.153 1.00 93.69 111 ARG A O 1
ATOM 923 N N . ILE A 1 112 ? 23.772 4.438 0.212 1.00 92.44 112 ILE A N 1
ATOM 924 C CA . ILE A 1 112 ? 22.492 3.720 0.077 1.00 92.44 112 ILE A CA 1
ATOM 925 C C . ILE A 1 112 ? 21.717 3.640 1.407 1.00 92.44 112 ILE A C 1
ATOM 927 O O . ILE A 1 112 ? 20.527 3.967 1.405 1.00 92.44 112 ILE A O 1
ATOM 931 N N . PRO A 1 113 ? 22.331 3.277 2.555 1.00 9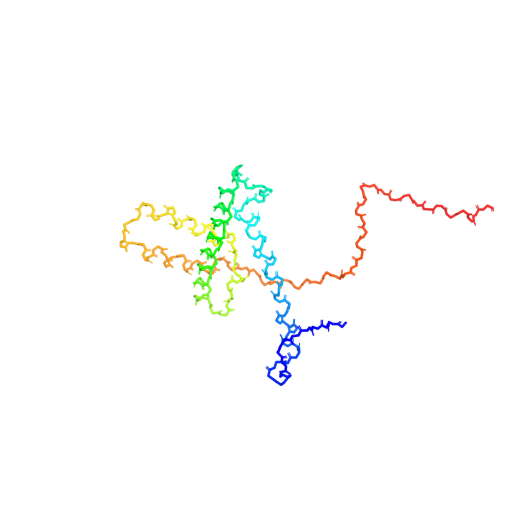2.44 113 PRO A N 1
ATOM 932 C CA . PRO A 1 113 ? 21.600 3.191 3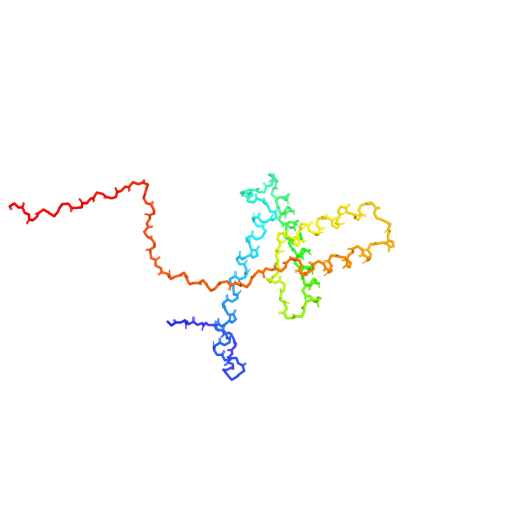.820 1.00 92.44 113 PRO A CA 1
ATOM 933 C C . PRO A 1 113 ? 20.996 4.530 4.262 1.00 92.44 113 PRO A C 1
ATOM 935 O O . PRO A 1 113 ? 19.903 4.558 4.825 1.00 92.44 113 PRO A O 1
ATOM 938 N N . GLU A 1 114 ? 21.689 5.637 3.996 1.00 92.81 114 GLU A N 1
ATOM 939 C CA . GLU A 1 114 ? 21.204 6.990 4.280 1.00 92.81 114 GLU A CA 1
ATOM 940 C C . GLU A 1 114 ? 19.994 7.330 3.400 1.00 92.81 114 GLU A C 1
ATOM 942 O O . GLU A 1 114 ? 18.957 7.757 3.905 1.00 92.81 114 GLU A O 1
ATOM 947 N N . LEU A 1 115 ? 20.085 7.070 2.091 1.00 91.75 115 LEU A N 1
ATOM 948 C CA . LEU A 1 115 ? 18.996 7.336 1.147 1.00 91.75 115 LEU A CA 1
ATOM 949 C C . LEU A 1 115 ? 17.727 6.554 1.495 1.00 91.75 115 LEU A C 1
ATOM 951 O O . LEU A 1 115 ? 16.632 7.109 1.428 1.00 91.75 115 LEU A O 1
ATOM 955 N N . VAL A 1 116 ? 17.867 5.293 1.912 1.00 89.94 116 VAL A N 1
ATOM 956 C CA . VAL A 1 116 ? 16.733 4.478 2.371 1.00 89.94 116 VAL A CA 1
ATOM 957 C C . VAL A 1 116 ? 16.105 5.080 3.632 1.00 89.94 116 VAL A C 1
ATOM 959 O O . VAL A 1 116 ? 14.888 5.250 3.672 1.00 89.94 116 VAL A O 1
ATOM 962 N N . LYS A 1 117 ? 16.911 5.485 4.625 1.00 89.19 117 LYS A N 1
ATOM 963 C CA . LYS A 1 117 ? 16.404 6.142 5.847 1.00 89.19 117 LYS A CA 1
ATOM 964 C C . LYS A 1 117 ? 15.663 7.449 5.554 1.00 89.19 117 LYS A C 1
ATOM 966 O O . LYS A 1 117 ? 14.681 7.756 6.225 1.00 89.19 117 LYS A O 1
ATOM 971 N N . ASN A 1 118 ? 16.081 8.202 4.537 1.00 88.62 118 ASN A N 1
ATOM 972 C CA . ASN A 1 118 ? 15.391 9.433 4.142 1.00 88.62 118 ASN A CA 1
ATOM 973 C C . ASN A 1 118 ? 13.951 9.165 3.669 1.00 88.62 118 ASN A C 1
ATOM 975 O O . ASN A 1 118 ? 13.066 9.989 3.902 1.00 88.62 118 ASN A O 1
ATOM 979 N N . VAL A 1 119 ? 13.689 7.999 3.069 1.00 87.94 119 VAL A N 1
ATOM 980 C CA . VAL A 1 119 ? 12.327 7.572 2.703 1.00 87.94 119 VAL A CA 1
ATOM 981 C C . VAL A 1 119 ? 11.504 7.181 3.935 1.00 87.94 119 VAL A C 1
ATOM 983 O O . VAL A 1 119 ? 10.286 7.308 3.928 1.00 87.94 119 VAL A O 1
ATOM 986 N N . ASP A 1 120 ? 12.125 6.769 5.036 1.00 86.88 120 ASP A N 1
ATOM 987 C CA . ASP A 1 120 ? 11.388 6.534 6.283 1.00 86.88 120 ASP A CA 1
ATOM 988 C C . ASP A 1 120 ? 10.968 7.861 6.951 1.00 86.88 120 ASP A C 1
ATOM 990 O O . ASP A 1 120 ? 9.917 7.940 7.593 1.00 86.88 120 ASP A O 1
ATOM 994 N N . ALA A 1 121 ? 11.753 8.929 6.763 1.00 85.31 121 ALA A N 1
ATOM 995 C CA . ALA A 1 121 ? 11.521 10.246 7.368 1.00 85.31 121 ALA A CA 1
ATOM 996 C C . ALA A 1 121 ? 10.349 11.027 6.741 1.00 85.31 121 ALA A C 1
ATOM 998 O O . ALA A 1 121 ? 9.700 11.832 7.412 1.00 85.31 121 ALA A O 1
ATOM 999 N N . ILE A 1 122 ? 10.024 10.767 5.473 1.00 88.19 122 ILE A N 1
ATOM 1000 C CA . ILE A 1 122 ? 8.886 11.395 4.773 1.00 88.19 122 ILE A CA 1
ATOM 1001 C C . ILE A 1 122 ? 7.519 10.850 5.217 1.00 88.19 122 ILE A C 1
ATOM 1003 O O . ILE A 1 122 ? 6.490 11.340 4.750 1.00 88.19 122 ILE A O 1
ATOM 1007 N N . ALA A 1 123 ? 7.479 9.866 6.124 1.00 90.81 123 ALA A N 1
ATOM 1008 C CA . ALA A 1 123 ? 6.247 9.234 6.597 1.00 90.81 123 ALA A CA 1
ATOM 1009 C C . ALA A 1 123 ? 5.187 10.254 7.058 1.00 90.81 123 ALA A C 1
ATOM 1011 O O . ALA A 1 123 ? 3.994 10.062 6.837 1.00 90.81 123 ALA A O 1
ATOM 1012 N N . GLN A 1 124 ? 5.621 11.371 7.654 1.00 90.19 124 GLN A N 1
ATOM 1013 C CA . GLN A 1 124 ? 4.742 12.460 8.095 1.00 90.19 124 GLN A CA 1
ATOM 1014 C C . GLN A 1 124 ? 3.978 13.125 6.941 1.00 90.19 124 GLN A C 1
ATOM 1016 O O . GLN A 1 124 ? 2.827 13.514 7.120 1.00 90.19 124 GLN A O 1
ATOM 1021 N N . ILE A 1 125 ? 4.608 13.239 5.770 1.00 90.38 125 ILE A N 1
ATOM 1022 C CA . ILE A 1 125 ? 4.070 13.936 4.595 1.00 90.38 125 ILE A CA 1
ATOM 1023 C C . ILE A 1 125 ? 3.028 13.067 3.887 1.00 90.38 125 ILE A C 1
ATOM 1025 O O . ILE A 1 125 ? 2.033 13.574 3.381 1.00 90.38 125 ILE A O 1
ATOM 1029 N N . VAL A 1 126 ? 3.221 11.746 3.884 1.00 93.56 126 VAL A N 1
ATOM 1030 C CA . VAL A 1 126 ? 2.351 10.807 3.157 1.00 93.56 126 VAL A CA 1
ATOM 1031 C C . VAL A 1 126 ? 1.121 10.364 3.958 1.00 93.56 126 VAL A C 1
ATOM 1033 O O . VAL A 1 126 ? 0.410 9.452 3.535 1.00 93.56 126 VAL A O 1
ATOM 1036 N N . LYS A 1 127 ? 0.844 10.983 5.111 1.00 94.19 127 LYS A N 1
ATOM 1037 C CA . LYS A 1 127 ? -0.340 10.686 5.927 1.00 94.19 127 LYS A CA 1
ATOM 1038 C C . LYS A 1 127 ? -1.623 11.053 5.191 1.00 94.19 127 LYS A C 1
ATOM 1040 O O . LYS A 1 127 ? -1.778 12.164 4.690 1.00 94.19 127 LYS A O 1
ATOM 1045 N N . LEU A 1 128 ? -2.579 10.131 5.183 1.00 91.56 128 LEU A N 1
ATOM 1046 C CA . LEU A 1 128 ? -3.924 10.415 4.704 1.00 91.56 128 LEU A CA 1
ATOM 1047 C C . LEU A 1 128 ? -4.760 11.071 5.811 1.00 91.56 128 LEU A C 1
ATOM 1049 O O . LEU A 1 128 ? -4.585 10.754 6.991 1.00 91.56 128 LEU A O 1
ATOM 1053 N N . PRO A 1 129 ? -5.714 11.947 5.448 1.00 88.00 129 PRO A N 1
ATOM 1054 C CA . PRO A 1 129 ? -6.701 12.432 6.399 1.00 88.00 129 PRO A CA 1
ATOM 1055 C C . PRO A 1 129 ? -7.554 11.274 6.932 1.00 88.00 129 PRO A C 1
ATOM 1057 O O . PRO A 1 129 ? -7.727 10.244 6.271 1.00 88.00 129 PRO A O 1
ATOM 1060 N N . GLY A 1 130 ? -8.133 11.472 8.119 1.00 81.69 130 GLY A N 1
ATOM 1061 C CA . GLY A 1 130 ? -9.042 10.510 8.739 1.00 81.69 130 GLY A CA 1
ATOM 1062 C C . GLY A 1 130 ? -10.141 10.061 7.775 1.00 81.69 130 GLY A C 1
ATOM 1063 O O . GLY A 1 130 ? -10.734 10.859 7.041 1.00 81.69 130 GLY A O 1
ATOM 1064 N N . ARG A 1 131 ? -10.406 8.753 7.739 1.00 74.88 131 ARG A N 1
ATOM 1065 C CA . ARG A 1 131 ? -11.394 8.196 6.819 1.00 74.88 131 ARG A CA 1
ATOM 1066 C C . ARG A 1 131 ? -12.794 8.599 7.270 1.00 74.88 131 ARG A C 1
ATOM 1068 O O . ARG A 1 131 ? -13.229 8.238 8.354 1.00 74.88 131 ARG A O 1
ATOM 1075 N N . ARG A 1 132 ? -13.521 9.291 6.394 1.00 78.25 132 ARG A N 1
ATOM 1076 C CA . ARG A 1 132 ? -14.957 9.545 6.569 1.00 78.25 132 ARG A CA 1
ATOM 1077 C C . ARG A 1 132 ? -15.741 8.239 6.681 1.00 78.25 132 ARG A C 1
ATOM 1079 O O . ARG A 1 132 ? -15.517 7.323 5.880 1.00 78.25 132 ARG A O 1
ATOM 1086 N N . GLU A 1 133 ? -16.701 8.194 7.598 1.00 76.31 133 GLU A N 1
ATOM 1087 C CA . GLU A 1 133 ? -17.689 7.121 7.633 1.00 76.31 133 GLU A CA 1
ATOM 1088 C C . GLU A 1 133 ? -18.472 7.108 6.316 1.00 76.31 133 GLU A C 1
ATOM 1090 O O . GLU A 1 133 ? -18.938 8.138 5.822 1.00 76.31 133 GLU A O 1
ATOM 1095 N N . ARG A 1 134 ? -18.562 5.931 5.691 1.00 69.81 134 ARG A N 1
ATOM 1096 C CA . ARG A 1 134 ? -19.325 5.736 4.457 1.00 69.81 134 ARG A CA 1
ATOM 1097 C C . ARG A 1 134 ? -20.366 4.660 4.697 1.00 69.81 134 ARG A C 1
ATOM 1099 O O . ARG A 1 134 ? -20.020 3.493 4.840 1.00 69.81 134 ARG A O 1
ATOM 1106 N N . SER A 1 135 ? -21.633 5.051 4.662 1.00 72.62 135 SER A N 1
ATOM 1107 C CA . SER A 1 135 ? -22.750 4.120 4.567 1.00 72.62 135 SER A CA 1
ATOM 1108 C C . SER A 1 135 ? -23.273 4.136 3.135 1.00 72.62 135 SER A C 1
ATOM 1110 O O . SER A 1 135 ? -23.732 5.164 2.640 1.00 72.62 135 SER A O 1
ATOM 1112 N N . PHE A 1 136 ? -23.164 3.002 2.445 1.00 72.69 136 PHE A N 1
ATOM 1113 C CA . PHE A 1 136 ? -23.831 2.782 1.165 1.00 72.69 136 PHE A CA 1
ATOM 1114 C C . PHE A 1 136 ? -24.961 1.788 1.412 1.00 72.69 136 PHE A C 1
ATOM 1116 O O . PHE A 1 136 ? -24.718 0.578 1.352 1.00 72.69 136 PHE A O 1
ATOM 1123 N N . PRO A 1 137 ? -26.176 2.262 1.747 1.00 76.38 137 PRO A N 1
ATOM 1124 C CA . PRO A 1 137 ? -27.289 1.358 1.969 1.00 76.38 137 PRO A CA 1
ATOM 1125 C C . PRO A 1 137 ? -27.501 0.534 0.695 1.00 76.38 137 PRO A C 1
ATOM 1127 O O . PRO A 1 137 ? -27.391 1.055 -0.419 1.00 76.38 137 PRO A O 1
ATOM 1130 N N . ARG A 1 138 ? -27.746 -0.773 0.851 1.00 73.38 138 ARG A N 1
ATOM 11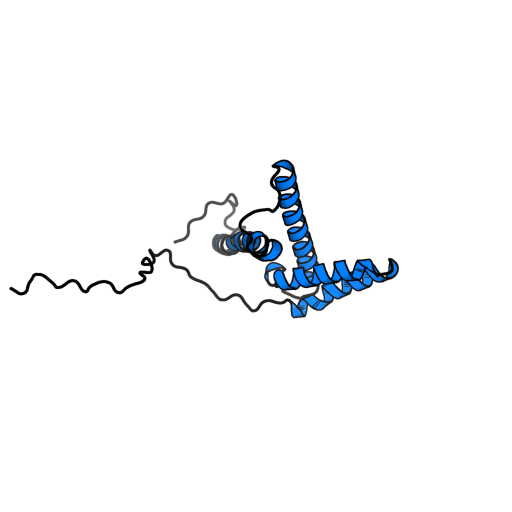31 C CA . ARG A 1 138 ? -28.046 -1.663 -0.278 1.00 73.38 138 ARG A CA 1
ATOM 1132 C C . ARG A 1 138 ? -29.443 -1.340 -0.795 1.00 73.38 138 ARG A C 1
ATOM 1134 O O . ARG A 1 138 ? -30.414 -1.996 -0.440 1.00 73.38 138 ARG A O 1
ATOM 1141 N N . VAL A 1 139 ? -29.521 -0.295 -1.602 1.00 82.25 139 VAL A N 1
ATOM 1142 C CA . VAL A 1 139 ? -30.735 0.158 -2.272 1.00 82.25 139 VAL A CA 1
ATOM 1143 C C . VAL A 1 139 ? -30.556 -0.006 -3.771 1.00 82.25 139 VAL A C 1
ATOM 1145 O O . VAL A 1 139 ? -29.450 0.155 -4.298 1.00 82.25 139 VAL A O 1
ATOM 1148 N N . VAL A 1 140 ? -31.648 -0.320 -4.465 1.00 77.81 140 VAL A N 1
ATOM 1149 C CA . VAL A 1 140 ? -31.681 -0.217 -5.923 1.00 77.81 140 VAL A CA 1
ATOM 1150 C C . VAL A 1 140 ? -31.570 1.265 -6.248 1.00 77.81 140 VAL A C 1
ATOM 1152 O O . VAL A 1 140 ? -32.514 2.026 -6.057 1.00 77.81 140 VAL A O 1
ATOM 1155 N N . LYS A 1 141 ? -30.380 1.691 -6.673 1.00 75.19 141 LYS A N 1
ATOM 1156 C CA . LYS A 1 141 ? -30.204 3.033 -7.216 1.00 75.19 141 LYS A CA 1
ATOM 1157 C C . LYS A 1 141 ? -30.956 3.094 -8.535 1.00 75.19 141 LYS A C 1
ATOM 1159 O O . LYS A 1 141 ? -30.805 2.196 -9.366 1.00 75.19 141 LYS A O 1
ATOM 1164 N N . GLU A 1 142 ? -31.753 4.138 -8.722 1.00 72.50 142 GLU A N 1
ATOM 1165 C CA . GLU A 1 142 ? -32.366 4.395 -10.019 1.00 72.50 142 GLU A CA 1
ATOM 1166 C C . GLU A 1 142 ? -31.273 4.467 -11.089 1.00 72.50 142 GLU A C 1
ATOM 1168 O O . GLU A 1 142 ? -30.182 5.003 -10.861 1.00 72.50 142 GLU A O 1
ATOM 1173 N N . ARG A 1 143 ? -31.542 3.874 -12.256 1.00 74.50 143 ARG A N 1
ATOM 1174 C CA . ARG A 1 143 ? -30.620 3.984 -13.386 1.00 74.50 143 ARG A CA 1
ATOM 1175 C C . ARG A 1 143 ? -30.556 5.460 -13.790 1.00 74.50 143 ARG A C 1
ATOM 1177 O O . ARG A 1 143 ? -31.613 6.031 -14.053 1.00 74.50 143 ARG A O 1
ATOM 1184 N N . PRO A 1 144 ? -29.365 6.074 -13.875 1.00 70.50 144 PRO A N 1
ATOM 1185 C CA . PRO A 1 144 ? -29.261 7.439 -14.369 1.00 70.50 144 PRO A CA 1
ATOM 1186 C C . PRO A 1 144 ? -29.790 7.487 -15.810 1.00 70.50 144 PRO A C 1
ATOM 1188 O O . PRO A 1 144 ? -29.270 6.794 -16.685 1.00 70.50 144 PRO A O 1
ATOM 1191 N N . TRP A 1 145 ? -30.844 8.271 -16.052 1.00 69.69 145 TRP A N 1
ATOM 1192 C CA . TRP A 1 145 ? -31.393 8.501 -17.391 1.00 69.69 145 TRP A CA 1
ATOM 1193 C C . TRP A 1 145 ? -30.861 9.835 -17.924 1.00 69.69 145 TRP A C 1
ATOM 1195 O O . TRP A 1 145 ? -30.855 10.837 -17.215 1.00 69.69 145 TRP A O 1
ATOM 1205 N N . LYS A 1 146 ? -30.411 9.865 -19.185 1.00 77.44 146 LYS A N 1
ATOM 1206 C CA . LYS A 1 146 ? -29.846 11.068 -19.840 1.00 77.44 146 LYS A CA 1
ATOM 1207 C C . LYS A 1 146 ? -30.882 12.184 -20.083 1.00 77.44 146 LYS A C 1
ATOM 1209 O O . LYS A 1 146 ? -30.529 13.321 -20.363 1.00 77.44 146 LYS A O 1
ATOM 1214 N N . TYR A 1 147 ? -32.158 11.849 -19.979 1.00 80.38 147 TYR A N 1
ATOM 1215 C CA . TYR A 1 147 ? -33.320 12.652 -20.352 1.00 80.38 147 TYR A CA 1
ATOM 1216 C C . TYR A 1 147 ? -34.403 12.580 -19.258 1.00 80.38 147 TYR A C 1
ATOM 1218 O O . TYR A 1 147 ? -34.472 11.582 -18.539 1.00 80.38 147 TYR A O 1
ATOM 1226 N N . PRO A 1 148 ? -35.270 13.595 -19.122 1.00 76.00 148 PRO A N 1
ATOM 1227 C CA . PRO A 1 148 ? -36.360 13.565 -18.151 1.00 76.00 148 PRO A CA 1
ATOM 1228 C C . PRO A 1 148 ? -37.365 12.447 -18.454 1.00 76.00 148 PRO A C 1
ATOM 1230 O O . PRO A 1 148 ? -37.730 12.221 -19.609 1.00 76.00 148 PRO A O 1
ATOM 1233 N N . THR A 1 149 ? -37.866 11.777 -17.417 1.00 70.56 149 THR A N 1
ATOM 1234 C CA . THR A 1 149 ? -39.023 10.883 -17.530 1.00 70.56 149 THR A CA 1
ATOM 1235 C C . THR A 1 149 ? -40.284 11.695 -17.810 1.00 70.56 149 THR A C 1
ATOM 1237 O O . THR A 1 149 ? -40.579 12.679 -17.129 1.00 70.56 149 THR A O 1
ATOM 1240 N N . ALA A 1 150 ? -41.059 11.278 -18.813 1.00 75.62 150 ALA A N 1
ATOM 1241 C CA . ALA A 1 150 ? -42.351 11.889 -19.095 1.00 75.62 150 ALA A CA 1
ATOM 1242 C C . ALA A 1 150 ? -43.286 11.734 -17.880 1.00 75.62 150 ALA A C 1
ATOM 1244 O O . ALA A 1 150 ? -43.449 10.632 -17.350 1.00 75.62 150 ALA A O 1
ATOM 1245 N N . LYS A 1 151 ? -43.917 12.833 -17.438 1.00 70.25 151 LYS A N 1
ATOM 1246 C CA . LYS A 1 151 ? -44.955 12.781 -16.398 1.00 70.25 151 LYS A CA 1
ATOM 1247 C C . LYS A 1 151 ? -46.100 11.904 -16.905 1.00 70.25 151 LYS A C 1
ATOM 1249 O O . LYS A 1 151 ? -46.686 12.202 -17.945 1.00 70.25 151 LYS A O 1
ATOM 1254 N N . ARG A 1 152 ? -46.440 10.838 -16.173 1.00 64.38 152 ARG A N 1
ATOM 1255 C CA . ARG A 1 152 ? -47.661 10.070 -16.443 1.00 64.38 152 ARG A CA 1
ATOM 1256 C C . ARG A 1 152 ? -48.855 11.014 -16.280 1.00 64.38 152 ARG A C 1
ATOM 1258 O O . ARG A 1 152 ? -49.094 11.513 -15.185 1.00 64.38 152 ARG A O 1
ATOM 1265 N N . ARG A 1 153 ? -49.584 11.288 -17.364 1.00 61.03 153 ARG A N 1
ATOM 1266 C CA . ARG A 1 153 ? -50.925 11.875 -17.269 1.00 61.03 153 ARG A CA 1
ATOM 1267 C C . ARG A 1 153 ? -51.841 10.772 -16.748 1.00 61.03 153 ARG A C 1
ATOM 1269 O O . ARG A 1 153 ? -51.971 9.740 -17.399 1.00 61.03 153 ARG A O 1
ATOM 1276 N N . ASN A 1 154 ? -52.413 10.960 -15.561 1.00 56.25 154 ASN A N 1
ATOM 1277 C CA . ASN A 1 154 ? -53.428 10.052 -15.038 1.00 56.25 154 ASN A CA 1
ATOM 1278 C C . ASN A 1 154 ? -54.607 10.050 -16.019 1.00 56.25 154 ASN A C 1
ATOM 1280 O O . ASN A 1 154 ? -55.214 11.093 -16.249 1.00 56.25 154 ASN A O 1
ATOM 1284 N N . ALA A 1 155 ? -54.915 8.892 -16.601 1.00 57.91 155 ALA A N 1
ATOM 1285 C CA . ALA A 1 155 ? -56.038 8.687 -17.517 1.00 57.91 155 ALA A CA 1
ATOM 1286 C C . ALA A 1 155 ? -57.384 8.609 -16.764 1.00 57.91 155 ALA A C 1
ATOM 1288 O O . ALA A 1 155 ? -58.203 7.739 -17.032 1.00 57.91 155 ALA A O 1
ATOM 1289 N N . SER A 1 156 ? -57.584 9.474 -15.767 1.00 56.53 156 SER A N 1
ATOM 1290 C CA . SER A 1 156 ? -58.740 9.436 -14.855 1.00 56.53 156 SER A CA 1
ATOM 1291 C C . SER A 1 156 ? -59.418 10.802 -14.713 1.00 56.53 156 SER A C 1
ATOM 1293 O O . SER A 1 156 ? -60.053 11.080 -13.703 1.00 56.53 156 SER A O 1
ATOM 1295 N N . GLN A 1 157 ? -59.261 11.668 -15.713 1.00 52.06 157 GLN A N 1
ATOM 1296 C CA . GLN A 1 157 ? -60.053 12.886 -15.874 1.00 52.06 157 GLN A CA 1
ATOM 1297 C C . GLN A 1 157 ? -60.532 12.964 -17.326 1.00 52.06 157 GLN A C 1
ATOM 1299 O O . GLN A 1 157 ? -59.945 13.673 -18.142 1.00 52.06 157 GLN A O 1
ATOM 1304 N N . ALA A 1 158 ? -61.541 12.158 -17.646 1.00 38.09 158 ALA A N 1
ATOM 1305 C CA . ALA A 1 158 ? -62.466 12.335 -18.761 1.00 38.09 158 ALA A CA 1
ATOM 1306 C C . ALA A 1 158 ? -63.756 11.588 -18.414 1.00 38.09 158 ALA A C 1
ATOM 1308 O O . ALA A 1 158 ? -63.628 10.438 -17.933 1.00 38.09 158 ALA A O 1
#

Sequence (158 aa):
TWRFLTSMTDAMRYPGKEIADLYSHRWEIELGYRE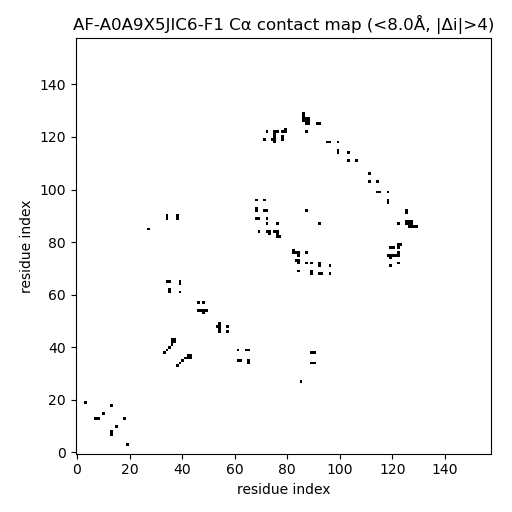IKQGLQDNRLTLRSKKPEMVRQELWGALLAYNLVRYQMIKMASTLKGYWPNQLSFSESAAWVMKLLWTLEGASPGRIPELVKNVDAIAQIVKLPGRRERSFPRVVKERPWKYPTAKRRNASQA

Secondary structure (DSSP, 8-state):
------S---TTTS-HHHHHHHHHGGGHHHHHHHIIIIIITTT-SS-S--SHHHHHHHHHHHHHHHHHHHHHHHHHHHTSTT--GGGB-HHHHHHHHHHHHHHHTT--GGGHHHHHHHHHHGGGTTBPPPPPP-------PPPPPSSPPPP---S---

Mean predicted aligned error: 8.66 Å

Foldseek 3Di:
DDDDDDPPPDCVVCPVVNVVVVVVCVCVVVVLVCCLCCVVVVVDPDDPDPDPVVRVVSVVVSVVLSVVLLVLLCLLVVVPPPDDSSQFASNVSSVLVVVLVVVVVPDDPVCNVVSSVVSSVCSVVRGHPDDDDDDDPPDDDPDDDPDDDDPDDPPPDD

pLDDT: mean 87.91, std 10.14, range [38.09, 97.69]